Protein AF-A0A2E5KM71-F1 (afdb_monomer)

pLDDT: mean 85.2, std 10.67, range [35.22, 96.81]

Mean predicted aligned error: 6.51 Å

Sequence (146 aa):
MARAKIFVQERFGNVPLINVETIQRNIEHTTFPVPNDDDHAGTDDYPGFLRAADLIGQLGDVDYLRKVSGLFHEFQETGAAEALGYTSASDLRQAYPKFFWNGVRPYIKDALGFLRVTQDGKAWIANLYGNVFAAEHGAPGLGRPG

Structure (mmCIF, N/CA/C/O backbone):
data_AF-A0A2E5KM71-F1
#
_entry.id   AF-A0A2E5KM71-F1
#
loop_
_atom_site.group_PDB
_atom_site.id
_atom_site.type_symbol
_atom_site.label_atom_id
_atom_site.label_alt_id
_atom_site.label_comp_id
_atom_site.label_asym_id
_atom_site.label_entity_id
_atom_site.label_seq_id
_atom_site.pdbx_PDB_ins_code
_atom_site.Cartn_x
_atom_site.Cartn_y
_atom_site.Cartn_z
_atom_site.occupancy
_atom_site.B_iso_or_equiv
_atom_site.auth_seq_id
_atom_site.auth_comp_id
_atom_site.auth_asym_id
_atom_site.auth_atom_id
_atom_site.pdbx_PDB_model_num
ATOM 1 N N . MET A 1 1 ? 3.237 9.526 7.355 1.00 72.81 1 MET A N 1
ATOM 2 C CA . MET A 1 1 ? 2.705 8.845 8.563 1.00 72.81 1 MET A CA 1
ATOM 3 C C . MET A 1 1 ? 2.585 9.759 9.783 1.00 72.81 1 MET A C 1
ATOM 5 O O . MET A 1 1 ? 1.500 9.834 10.347 1.00 72.81 1 MET A O 1
ATOM 9 N N . ALA A 1 2 ? 3.613 10.543 10.144 1.00 77.44 2 ALA A N 1
ATOM 10 C CA . ALA A 1 2 ? 3.569 11.443 11.313 1.00 77.44 2 ALA A CA 1
ATOM 11 C C . ALA A 1 2 ? 2.343 12.387 11.367 1.00 77.44 2 ALA A C 1
ATOM 13 O O . ALA A 1 2 ? 1.699 12.506 12.406 1.00 77.44 2 ALA A O 1
ATOM 14 N N . ARG A 1 3 ? 1.957 12.999 10.237 1.00 82.12 3 ARG A N 1
ATOM 15 C CA . ARG A 1 3 ? 0.781 13.890 10.166 1.00 82.12 3 ARG A CA 1
ATOM 16 C C . ARG A 1 3 ? -0.552 13.169 10.399 1.00 82.12 3 ARG A C 1
ATOM 18 O O . ARG A 1 3 ? -1.423 13.714 11.064 1.00 82.12 3 ARG A O 1
ATOM 25 N N . ALA A 1 4 ? -0.700 11.943 9.895 1.00 84.50 4 ALA A N 1
ATOM 26 C CA . ALA A 1 4 ? -1.915 11.152 10.088 1.00 84.50 4 ALA A CA 1
ATOM 27 C C . ALA A 1 4 ? -2.102 10.773 11.566 1.00 84.50 4 ALA A C 1
ATOM 29 O O . ALA A 1 4 ? -3.204 10.884 12.094 1.00 84.50 4 ALA A O 1
ATOM 30 N N . LYS A 1 5 ? -1.015 10.419 12.265 1.00 89.94 5 LYS A N 1
ATOM 31 C CA . LYS A 1 5 ? -1.055 10.137 13.708 1.00 89.94 5 LYS A CA 1
ATOM 32 C C . LYS A 1 5 ? -1.481 11.360 14.526 1.00 89.94 5 LYS A C 1
ATOM 34 O O . LYS A 1 5 ? -2.329 11.222 15.407 1.00 89.94 5 LYS A O 1
ATOM 39 N N . ILE A 1 6 ? -0.933 12.539 14.209 1.00 90.12 6 ILE A N 1
ATOM 40 C CA . ILE A 1 6 ? -1.318 13.813 14.844 1.00 90.12 6 ILE A CA 1
ATOM 41 C C . ILE A 1 6 ? -2.807 14.081 14.625 1.00 90.12 6 ILE A C 1
ATOM 43 O O . ILE A 1 6 ? -3.530 14.307 15.588 1.00 90.12 6 ILE A O 1
ATOM 47 N N . PHE A 1 7 ? -3.288 13.951 13.388 1.00 92.12 7 PHE A N 1
ATOM 48 C CA . PHE A 1 7 ? -4.702 14.145 13.076 1.00 92.12 7 PHE A CA 1
ATOM 49 C C . PHE A 1 7 ? -5.619 13.215 13.885 1.00 92.12 7 PHE A C 1
ATOM 51 O O . PHE A 1 7 ? -6.620 13.665 14.439 1.00 92.12 7 PHE A O 1
ATOM 58 N N . VAL A 1 8 ? -5.279 11.923 13.996 1.00 92.69 8 VAL A N 1
ATOM 59 C CA . VAL A 1 8 ? -6.069 10.974 14.799 1.00 92.69 8 VAL A CA 1
ATOM 60 C C . VAL A 1 8 ? -6.079 11.384 16.274 1.00 92.69 8 VAL A C 1
ATOM 62 O O . VAL A 1 8 ? -7.139 11.349 16.898 1.00 92.69 8 VAL A O 1
ATOM 65 N N . GLN A 1 9 ? -4.941 11.826 16.817 1.00 94.00 9 GLN A N 1
ATOM 66 C CA . GLN A 1 9 ? -4.857 12.321 18.194 1.00 94.00 9 GLN A CA 1
ATOM 67 C C . GLN A 1 9 ? -5.749 13.542 18.416 1.00 94.00 9 GLN A C 1
ATOM 69 O O . GLN A 1 9 ? -6.534 13.568 19.360 1.00 94.00 9 GLN A O 1
ATOM 74 N N . GLU A 1 10 ? -5.646 14.543 17.546 1.00 94.12 10 GLU A N 1
ATOM 75 C CA . GLU A 1 10 ? -6.413 15.785 17.654 1.00 94.12 10 GLU A CA 1
ATOM 76 C C . GLU A 1 10 ? -7.915 15.535 17.512 1.00 94.12 10 GLU A C 1
ATOM 78 O O . GLU A 1 10 ? -8.726 16.117 18.233 1.00 94.12 10 GLU A O 1
ATOM 83 N N . ARG A 1 11 ? -8.301 14.645 16.591 1.00 95.00 11 ARG A N 1
ATOM 84 C CA . ARG A 1 11 ? -9.706 14.398 16.270 1.00 95.00 11 ARG A CA 1
ATOM 85 C C . ARG A 1 11 ? -10.394 13.464 17.259 1.00 95.00 11 ARG A C 1
ATOM 87 O O . ARG A 1 11 ? -11.576 13.661 17.540 1.00 95.00 11 ARG A O 1
ATOM 94 N N . PHE A 1 12 ? -9.686 12.446 17.745 1.00 95.19 12 PHE A N 1
ATOM 95 C CA . PHE A 1 12 ? -10.285 11.332 18.483 1.00 95.19 12 PHE A CA 1
ATOM 96 C C . PHE A 1 12 ? -9.700 11.114 19.881 1.00 95.19 12 PHE A C 1
ATOM 98 O O . PHE A 1 12 ? -10.234 10.290 20.616 1.00 95.19 12 PHE A O 1
ATOM 105 N N . GLY A 1 13 ? -8.678 11.870 20.298 1.00 91.81 13 GLY A N 1
ATOM 106 C CA . GLY A 1 13 ? -8.006 11.696 21.595 1.00 91.81 13 GLY A CA 1
ATOM 107 C C . GLY A 1 13 ? -8.916 11.810 22.821 1.00 91.81 13 GLY A C 1
ATOM 108 O O . GLY A 1 13 ? -8.604 11.248 23.864 1.00 91.81 13 GLY A O 1
ATOM 109 N N . ASN A 1 14 ? -10.062 12.483 22.683 1.00 93.44 14 ASN A N 1
ATOM 110 C CA . ASN A 1 14 ? -11.050 12.651 23.751 1.00 93.44 14 ASN A CA 1
ATOM 111 C C . ASN A 1 14 ? -12.303 11.775 23.571 1.00 93.44 14 ASN A C 1
ATOM 113 O O . ASN A 1 14 ? -13.285 11.979 24.281 1.00 93.44 14 ASN A O 1
ATOM 117 N N . VAL A 1 15 ? -12.320 10.841 22.611 1.00 95.88 15 VAL A N 1
ATOM 118 C CA . VAL A 1 15 ? -13.464 9.949 22.364 1.00 95.88 15 VAL A CA 1
ATOM 119 C C . VAL A 1 15 ? -13.252 8.639 23.132 1.00 95.88 15 VAL A C 1
ATOM 121 O O . VAL A 1 15 ? -12.438 7.825 22.703 1.00 95.88 15 VAL A O 1
ATOM 124 N N . PRO A 1 16 ? -13.998 8.365 24.223 1.00 90.12 16 PRO A N 1
ATOM 125 C CA . PRO A 1 16 ? -13.699 7.239 25.119 1.00 90.12 16 PRO A CA 1
ATOM 126 C C . PRO A 1 16 ? -13.806 5.851 24.473 1.00 90.12 16 PRO A C 1
ATOM 128 O O . PRO A 1 16 ? -13.227 4.891 24.968 1.00 90.12 16 PRO A O 1
ATOM 131 N N . LEU A 1 17 ? -14.567 5.734 23.382 1.00 95.00 17 LEU A N 1
ATOM 132 C CA . LEU A 1 17 ? -14.782 4.475 22.663 1.00 95.00 17 LEU A CA 1
ATOM 133 C C . LEU A 1 17 ? -13.679 4.163 21.640 1.00 95.00 17 LEU A C 1
ATOM 135 O O . LEU A 1 17 ? -13.687 3.082 21.058 1.00 95.00 17 LEU A O 1
ATOM 139 N N . ILE A 1 18 ? -12.764 5.101 21.382 1.00 92.81 18 ILE A N 1
ATOM 140 C CA . ILE A 1 18 ? -11.738 4.966 20.349 1.00 92.81 18 ILE A CA 1
ATOM 141 C C . ILE A 1 18 ? -10.372 4.834 21.015 1.00 92.81 18 ILE A C 1
ATOM 143 O O . ILE A 1 18 ? -9.887 5.761 21.658 1.00 92.81 18 ILE A O 1
ATOM 147 N N . ASN A 1 19 ? -9.713 3.694 20.801 1.00 94.31 19 ASN A N 1
ATOM 148 C CA . ASN A 1 19 ? -8.317 3.533 21.186 1.00 94.31 19 ASN A CA 1
ATOM 149 C C . ASN A 1 19 ? -7.408 4.176 20.126 1.00 94.31 19 ASN A C 1
ATOM 151 O O . ASN A 1 19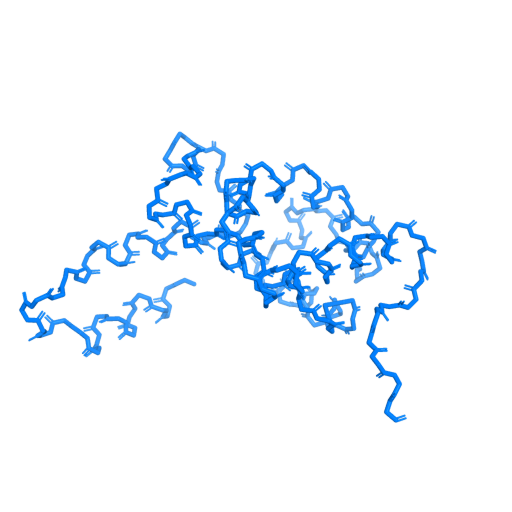 ? -7.081 3.569 19.103 1.00 94.31 19 ASN A O 1
ATOM 155 N N . VAL A 1 20 ? -7.019 5.427 20.373 1.00 93.88 20 VAL A N 1
ATOM 156 C CA . VAL A 1 20 ? -6.152 6.199 19.473 1.00 93.88 20 VAL A CA 1
ATOM 157 C C . VAL A 1 20 ? -4.771 5.570 19.317 1.00 93.88 20 VAL A C 1
ATOM 159 O O . VAL A 1 20 ? -4.250 5.551 18.205 1.00 93.88 20 VAL A O 1
ATOM 162 N N . GLU A 1 21 ? -4.202 5.016 20.386 1.00 92.25 21 GLU A N 1
ATOM 163 C CA . GLU A 1 21 ? -2.875 4.394 20.357 1.00 92.25 21 GLU A CA 1
ATOM 164 C C . GLU A 1 21 ? -2.848 3.197 19.399 1.00 92.25 21 GLU A C 1
ATOM 166 O O . GLU A 1 21 ? -1.955 3.090 18.560 1.00 92.25 21 GLU A O 1
ATOM 171 N N . THR A 1 22 ? -3.877 2.342 19.440 1.00 92.12 22 THR A N 1
ATOM 172 C CA . THR A 1 22 ? -4.008 1.218 18.500 1.00 92.12 22 THR A CA 1
ATOM 173 C C . THR A 1 22 ? -4.101 1.696 17.051 1.00 92.12 22 THR A C 1
ATOM 175 O O . THR A 1 22 ? -3.424 1.153 16.180 1.00 92.12 22 THR A O 1
ATOM 178 N N . ILE A 1 23 ? -4.897 2.732 16.770 1.00 91.62 23 ILE A N 1
ATOM 179 C CA . ILE A 1 23 ? -5.024 3.279 15.409 1.00 91.62 23 ILE A CA 1
ATOM 180 C C . ILE A 1 23 ? -3.689 3.858 14.936 1.00 91.62 23 ILE A C 1
ATOM 182 O O . ILE A 1 23 ? -3.264 3.611 13.810 1.00 91.62 23 ILE A O 1
ATOM 186 N N . GLN A 1 24 ? -3.021 4.622 15.795 1.00 92.12 24 GLN A N 1
ATOM 187 C CA . GLN A 1 24 ? -1.729 5.222 15.496 1.00 92.12 24 GLN A CA 1
ATOM 188 C C . GLN A 1 24 ? -0.654 4.175 15.221 1.00 92.12 24 GLN A C 1
ATOM 190 O O . GLN A 1 24 ? 0.121 4.369 14.288 1.00 92.12 24 GLN A O 1
ATOM 195 N N . ARG A 1 25 ? -0.634 3.080 15.989 1.00 89.69 25 ARG A N 1
ATOM 196 C CA . ARG A 1 25 ? 0.258 1.944 15.748 1.00 89.69 25 ARG A CA 1
ATOM 197 C C . ARG A 1 25 ? -0.040 1.297 14.399 1.00 89.69 25 ARG A C 1
ATOM 199 O O . ARG A 1 25 ? 0.867 1.131 13.599 1.00 89.69 25 ARG A O 1
ATOM 206 N N . ASN A 1 2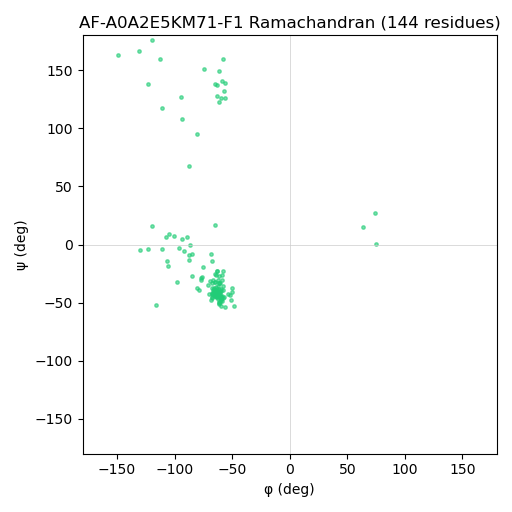6 ? -1.310 1.042 14.077 1.00 90.62 26 ASN A N 1
ATOM 207 C CA . ASN A 1 26 ? -1.682 0.490 12.769 1.00 90.62 26 ASN A CA 1
ATOM 208 C C . ASN A 1 26 ? -1.249 1.406 11.607 1.00 90.62 26 ASN A C 1
ATOM 210 O O . ASN A 1 26 ? -0.788 0.910 10.585 1.00 90.62 26 ASN A O 1
ATOM 214 N N . ILE A 1 27 ? -1.354 2.733 11.760 1.00 88.94 27 ILE A N 1
ATOM 215 C CA . ILE A 1 27 ? -0.888 3.711 10.757 1.00 88.94 27 ILE A CA 1
ATOM 216 C C . ILE A 1 27 ? 0.630 3.629 10.537 1.00 88.94 27 ILE A C 1
ATOM 218 O O . ILE A 1 27 ? 1.102 3.898 9.438 1.00 88.94 27 ILE A O 1
ATOM 222 N N . GLU A 1 28 ? 1.427 3.265 11.542 1.00 86.69 28 GLU A N 1
ATOM 223 C CA . GLU A 1 28 ? 2.876 3.098 11.349 1.00 86.69 28 GLU A CA 1
ATOM 224 C C . GLU A 1 28 ? 3.202 1.950 10.394 1.00 86.69 28 GLU A C 1
ATOM 226 O O . GLU A 1 28 ? 4.139 2.078 9.605 1.00 86.69 28 GLU A O 1
ATOM 231 N N . HIS A 1 29 ? 2.377 0.898 10.372 1.00 85.69 29 HIS A N 1
ATOM 232 C CA . H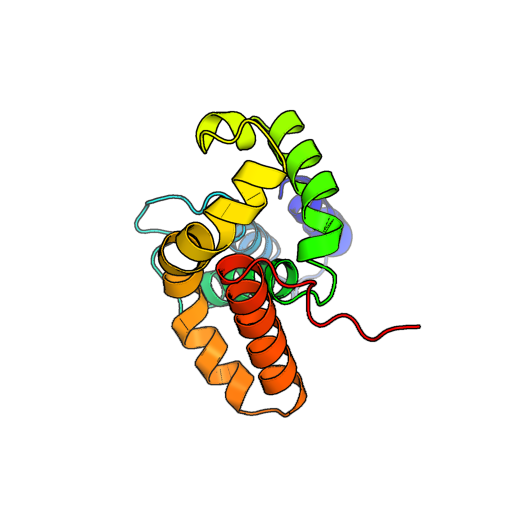IS A 1 29 ? 2.548 -0.238 9.462 1.00 85.69 29 HIS A CA 1
ATOM 233 C C . HIS A 1 29 ? 2.293 0.105 7.988 1.00 85.69 29 HIS A C 1
ATOM 235 O O . HIS A 1 29 ? 2.590 -0.710 7.116 1.00 85.69 29 HIS A O 1
ATOM 241 N N . THR A 1 30 ? 1.789 1.304 7.677 1.00 86.56 30 THR A N 1
ATOM 242 C CA . THR A 1 30 ? 1.688 1.798 6.294 1.00 86.56 30 THR A CA 1
ATOM 243 C C . THR A 1 30 ? 2.948 2.547 5.846 1.00 86.56 30 THR A C 1
ATOM 245 O O . THR A 1 30 ? 2.959 3.152 4.778 1.00 86.56 30 THR A O 1
ATOM 248 N N . THR A 1 31 ? 4.018 2.560 6.650 1.00 81.06 31 THR A N 1
ATOM 249 C CA . THR A 1 31 ? 5.298 3.168 6.260 1.00 81.06 31 THR A CA 1
ATOM 250 C C . THR A 1 31 ? 5.894 2.443 5.054 1.00 81.06 31 THR A C 1
ATOM 252 O O . THR A 1 31 ? 5.894 1.214 4.984 1.00 81.06 31 THR A O 1
ATOM 255 N N . PHE A 1 32 ? 6.415 3.227 4.109 1.00 72.81 32 PHE A N 1
ATOM 256 C CA . PHE A 1 32 ? 7.038 2.729 2.892 1.00 72.81 32 PHE A CA 1
ATOM 257 C C . PHE A 1 32 ? 8.484 3.251 2.761 1.00 72.81 32 PHE A C 1
ATOM 259 O O . PHE A 1 32 ? 8.697 4.443 3.007 1.00 72.81 32 PHE A O 1
ATOM 266 N N . PRO A 1 33 ? 9.464 2.418 2.349 1.00 73.56 33 PRO A N 1
ATOM 267 C CA . PRO A 1 33 ? 9.361 0.980 2.066 1.00 73.56 33 PRO A CA 1
ATOM 268 C C . PRO A 1 33 ? 8.953 0.169 3.300 1.00 73.56 33 PRO A C 1
ATOM 270 O O . PRO A 1 33 ? 9.257 0.564 4.423 1.00 73.56 33 PRO A O 1
ATOM 273 N N . VAL A 1 34 ? 8.234 -0.939 3.085 1.00 77.12 34 VAL A N 1
ATOM 274 C CA . VAL A 1 34 ? 7.796 -1.807 4.188 1.00 77.12 34 VAL A CA 1
ATOM 275 C C . VAL A 1 34 ? 9.043 -2.347 4.898 1.00 77.12 34 VAL A C 1
ATOM 277 O O . VAL A 1 34 ? 9.874 -2.970 4.229 1.00 77.12 34 VAL A O 1
ATOM 280 N N . PRO A 1 35 ? 9.203 -2.113 6.212 1.00 79.56 35 PRO A N 1
ATOM 281 C CA . PRO A 1 35 ? 10.334 -2.640 6.962 1.00 79.56 35 PRO A CA 1
ATOM 282 C C . PRO A 1 35 ? 10.425 -4.164 6.851 1.00 79.56 35 PRO A C 1
ATOM 284 O O . PRO A 1 35 ? 9.416 -4.869 6.893 1.00 79.56 35 PRO A O 1
ATOM 287 N N . ASN A 1 36 ? 11.647 -4.673 6.698 1.00 77.12 36 ASN A N 1
ATOM 288 C CA . ASN A 1 36 ? 11.909 -6.110 6.682 1.00 77.12 36 ASN A CA 1
ATOM 289 C C . ASN A 1 36 ? 12.128 -6.614 8.116 1.00 77.12 36 ASN A C 1
ATOM 291 O O . ASN A 1 36 ? 13.249 -6.961 8.491 1.00 77.12 36 ASN A O 1
ATOM 295 N N . ASP A 1 37 ? 11.067 -6.578 8.916 1.00 79.50 37 ASP A N 1
ATOM 296 C CA . ASP A 1 37 ? 11.029 -7.072 10.291 1.00 79.50 37 ASP A CA 1
ATOM 297 C C . ASP A 1 37 ? 9.802 -7.974 10.525 1.00 79.50 37 ASP A C 1
ATOM 299 O O . ASP A 1 37 ? 8.881 -8.040 9.702 1.00 79.50 37 ASP A O 1
ATOM 303 N N . ASP A 1 38 ? 9.810 -8.698 11.646 1.00 75.38 38 ASP A N 1
ATOM 304 C CA . ASP A 1 38 ? 8.742 -9.638 12.002 1.00 75.38 38 ASP A CA 1
ATOM 305 C C . ASP A 1 38 ? 7.411 -8.923 12.298 1.00 75.38 38 ASP A C 1
ATOM 307 O O . ASP A 1 38 ? 6.341 -9.458 12.000 1.00 75.38 38 ASP A O 1
ATOM 311 N N . ASP A 1 39 ? 7.466 -7.689 12.813 1.00 75.25 39 ASP A N 1
ATOM 312 C CA . ASP A 1 39 ? 6.288 -6.877 13.146 1.00 75.25 39 ASP A CA 1
ATOM 313 C C . ASP A 1 39 ? 5.470 -6.515 11.894 1.00 75.25 39 ASP A C 1
ATOM 315 O O . ASP A 1 39 ? 4.258 -6.308 11.965 1.00 75.25 39 ASP A O 1
ATOM 319 N N . HIS A 1 40 ? 6.107 -6.474 10.724 1.00 80.19 40 HIS A N 1
ATOM 320 C CA . HIS A 1 40 ? 5.476 -6.184 9.441 1.00 80.19 40 HIS A CA 1
ATOM 321 C C . HIS A 1 40 ? 5.198 -7.450 8.608 1.00 80.19 40 HIS A C 1
ATOM 323 O O . HIS A 1 40 ? 4.753 -7.335 7.464 1.00 80.19 40 HIS A O 1
ATOM 329 N N . ALA A 1 41 ? 5.394 -8.661 9.132 1.00 78.31 41 ALA A N 1
ATOM 330 C CA . ALA A 1 41 ? 5.164 -9.891 8.366 1.00 78.31 41 ALA A CA 1
ATOM 331 C C . ALA A 1 41 ? 3.672 -10.261 8.209 1.00 78.31 41 ALA A C 1
ATOM 333 O O . ALA A 1 41 ? 3.302 -10.888 7.215 1.00 78.31 41 ALA A O 1
ATOM 334 N N . GLY A 1 42 ? 2.816 -9.863 9.160 1.00 86.75 42 GLY A N 1
ATOM 335 C CA . GLY A 1 42 ? 1.383 -10.197 9.185 1.00 86.75 42 GLY A CA 1
ATOM 336 C C . GLY A 1 42 ? 0.576 -9.592 8.028 1.00 86.75 42 GLY A C 1
ATOM 337 O O . GLY A 1 42 ? 0.781 -8.440 7.638 1.00 86.75 42 GLY A O 1
ATOM 338 N N . THR A 1 43 ? -0.340 -10.368 7.442 1.00 89.81 43 THR A N 1
ATOM 339 C CA . THR A 1 43 ? -1.149 -9.945 6.276 1.00 89.81 43 THR A CA 1
ATOM 340 C C . THR A 1 43 ? -2.649 -10.179 6.433 1.00 89.81 43 THR A C 1
ATOM 342 O O . THR A 1 43 ? -3.423 -9.749 5.578 1.00 89.81 43 THR A O 1
ATOM 345 N N . ASP A 1 44 ? -3.063 -10.815 7.524 1.00 91.38 44 ASP A N 1
ATOM 346 C CA . ASP A 1 44 ? -4.434 -11.223 7.831 1.00 91.38 44 ASP A CA 1
ATOM 347 C C . ASP A 1 44 ? -4.985 -10.582 9.120 1.00 91.38 44 ASP A C 1
ATOM 349 O O . ASP A 1 44 ? -6.016 -11.003 9.646 1.00 91.38 44 ASP A O 1
ATOM 353 N N . ASP A 1 45 ? -4.329 -9.527 9.604 1.00 91.25 45 ASP A N 1
ATOM 354 C CA . ASP A 1 45 ? -4.700 -8.753 10.784 1.00 91.25 45 ASP A CA 1
ATOM 355 C C . ASP A 1 45 ? -4.971 -7.272 10.450 1.00 91.25 45 ASP A C 1
ATOM 357 O O . ASP A 1 45 ? -4.843 -6.823 9.310 1.00 91.25 45 ASP A O 1
ATOM 361 N N . TYR A 1 46 ? -5.395 -6.477 11.441 1.00 91.31 46 TYR A N 1
ATOM 362 C CA . TYR A 1 46 ? -5.740 -5.067 11.210 1.00 91.31 46 TYR A CA 1
ATOM 363 C C . TYR A 1 46 ? -4.580 -4.213 10.658 1.00 91.31 46 TYR A C 1
ATOM 365 O O . TYR A 1 46 ? -4.828 -3.476 9.698 1.00 91.31 46 TYR A O 1
ATOM 373 N N . PRO A 1 47 ? -3.345 -4.274 11.201 1.00 91.44 47 PRO A N 1
ATOM 374 C CA . PRO A 1 47 ? -2.196 -3.603 10.595 1.00 91.44 47 PRO A CA 1
ATOM 375 C C . PRO A 1 47 ? -1.938 -4.054 9.153 1.00 91.44 47 PRO A C 1
ATOM 377 O O . PRO A 1 47 ? -1.772 -3.211 8.266 1.00 91.44 47 PRO A O 1
ATOM 380 N N . GLY A 1 48 ? -1.967 -5.367 8.898 1.00 91.50 48 GLY A N 1
ATOM 381 C CA . GLY A 1 48 ? -1.775 -5.951 7.575 1.00 91.50 48 GLY A CA 1
ATOM 382 C C . GLY A 1 48 ? -2.816 -5.469 6.567 1.00 91.50 48 GLY A C 1
ATOM 383 O O . GLY A 1 48 ? -2.454 -5.038 5.471 1.00 91.50 48 GLY A O 1
ATOM 384 N N . PHE A 1 49 ? -4.097 -5.446 6.946 1.00 93.06 49 PHE A N 1
ATOM 385 C CA . PHE A 1 49 ? -5.168 -4.931 6.092 1.00 93.06 49 PHE A CA 1
ATOM 386 C C . PHE A 1 49 ? -5.069 -3.434 5.845 1.00 93.06 49 PHE A C 1
ATOM 388 O O . PHE A 1 49 ? -5.323 -2.998 4.722 1.00 93.06 49 PHE A O 1
ATOM 395 N N . LEU A 1 50 ? -4.691 -2.641 6.850 1.00 92.12 50 LEU A N 1
ATOM 396 C CA . LEU A 1 50 ? -4.533 -1.201 6.669 1.00 92.12 50 LEU A CA 1
ATOM 397 C C . LEU A 1 50 ? -3.395 -0.894 5.689 1.00 92.12 50 LEU A C 1
ATOM 399 O O . LEU A 1 50 ? -3.580 -0.107 4.762 1.00 92.12 50 LEU A O 1
ATOM 403 N N . ARG A 1 51 ? -2.256 -1.579 5.830 1.00 92.25 51 ARG A N 1
ATOM 404 C CA . ARG A 1 51 ? -1.156 -1.511 4.862 1.00 92.25 51 ARG A CA 1
ATOM 405 C C . ARG A 1 51 ? -1.588 -1.970 3.476 1.00 92.25 51 ARG A C 1
ATOM 407 O O . ARG A 1 51 ? -1.262 -1.321 2.487 1.00 92.25 51 ARG A O 1
ATOM 414 N N . ALA A 1 52 ? -2.318 -3.079 3.383 1.00 93.44 52 ALA A N 1
ATOM 415 C CA . ALA A 1 52 ? -2.789 -3.573 2.099 1.00 93.44 52 ALA A 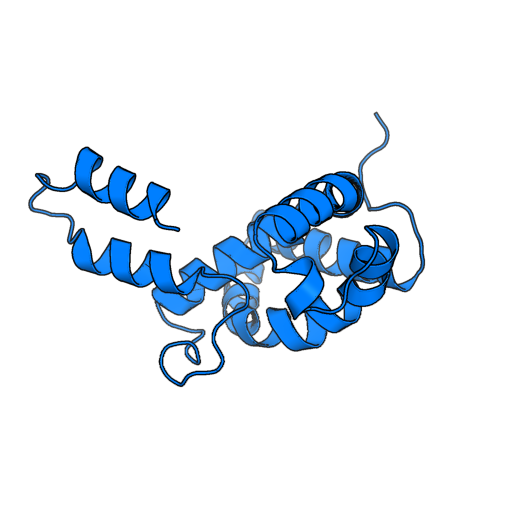CA 1
ATOM 416 C C . ALA A 1 52 ? -3.729 -2.570 1.420 1.00 93.44 52 ALA A C 1
ATOM 418 O O . ALA A 1 52 ? -3.616 -2.360 0.215 1.00 93.44 52 ALA A O 1
ATOM 419 N N . ALA A 1 53 ? -4.615 -1.922 2.180 1.00 92.50 53 ALA A N 1
ATOM 420 C CA . ALA A 1 53 ? -5.500 -0.881 1.676 1.00 92.50 53 ALA A CA 1
ATOM 421 C C . ALA A 1 53 ? -4.724 0.345 1.168 1.00 92.50 53 ALA A C 1
ATOM 423 O O . ALA A 1 53 ? -5.040 0.841 0.089 1.00 92.50 53 ALA A O 1
ATOM 424 N N . ASP A 1 54 ? -3.693 0.791 1.894 1.00 89.31 54 ASP A N 1
ATOM 425 C CA . ASP A 1 54 ? -2.815 1.884 1.458 1.00 89.31 54 ASP A CA 1
ATOM 426 C C . ASP A 1 54 ? -2.089 1.539 0.144 1.00 89.31 54 ASP A C 1
ATOM 428 O O . ASP A 1 54 ? -2.203 2.263 -0.847 1.00 89.31 54 ASP A O 1
ATOM 432 N N . LEU A 1 55 ? -1.447 0.367 0.084 1.00 90.38 55 LEU A N 1
ATOM 433 C CA . LEU A 1 55 ? -0.752 -0.114 -1.113 1.00 90.38 55 LEU A CA 1
ATOM 434 C C . LEU A 1 55 ? -1.703 -0.265 -2.310 1.00 90.38 55 LEU A C 1
ATOM 436 O O . LEU A 1 55 ? -1.414 0.226 -3.400 1.00 90.38 55 LEU A O 1
ATOM 440 N N . ILE A 1 56 ? -2.849 -0.929 -2.129 1.00 92.75 56 ILE A N 1
ATOM 441 C CA . ILE A 1 56 ? -3.838 -1.128 -3.199 1.00 92.75 56 ILE A CA 1
ATOM 442 C C . ILE A 1 56 ? -4.406 0.214 -3.664 1.00 92.75 56 ILE A C 1
ATOM 444 O O . ILE A 1 56 ? -4.573 0.402 -4.866 1.00 92.75 56 ILE A O 1
ATOM 448 N N . GLY A 1 57 ? -4.678 1.145 -2.748 1.00 89.50 57 GLY A N 1
ATOM 449 C CA . GLY A 1 57 ? -5.194 2.470 -3.083 1.00 89.50 57 GLY A CA 1
ATOM 450 C C . GLY A 1 57 ? -4.224 3.270 -3.949 1.00 89.50 57 GLY A C 1
ATOM 451 O O . GLY A 1 57 ? -4.639 3.860 -4.943 1.00 89.50 57 GLY A O 1
ATOM 452 N N . GLN A 1 58 ? -2.929 3.235 -3.622 1.00 84.38 58 GLN A N 1
ATOM 453 C CA . GLN A 1 58 ? -1.898 3.903 -4.416 1.00 84.38 58 GLN A CA 1
ATOM 454 C C . GLN A 1 58 ? -1.713 3.230 -5.783 1.00 84.38 58 GLN A C 1
ATOM 456 O O . GLN A 1 58 ? -1.704 3.894 -6.814 1.00 84.38 58 GLN A O 1
ATOM 461 N N . LEU A 1 59 ? -1.589 1.902 -5.809 1.00 87.56 59 LEU A N 1
ATOM 462 C CA . LEU A 1 59 ? -1.172 1.145 -6.995 1.00 87.56 59 LEU A CA 1
ATOM 463 C C . LEU A 1 59 ? -2.324 0.812 -7.948 1.00 87.56 59 LEU A C 1
ATOM 465 O O . LEU A 1 59 ? -2.103 0.616 -9.141 1.00 87.56 59 LEU A O 1
ATOM 469 N N . GLY A 1 60 ? -3.541 0.709 -7.422 1.00 86.69 60 GLY A N 1
ATOM 470 C CA . GLY A 1 60 ? -4.767 0.448 -8.171 1.00 86.69 60 GLY A CA 1
ATOM 471 C C . GLY A 1 60 ? -5.430 1.711 -8.720 1.00 86.69 60 GLY A C 1
ATOM 472 O O . GLY A 1 60 ? -6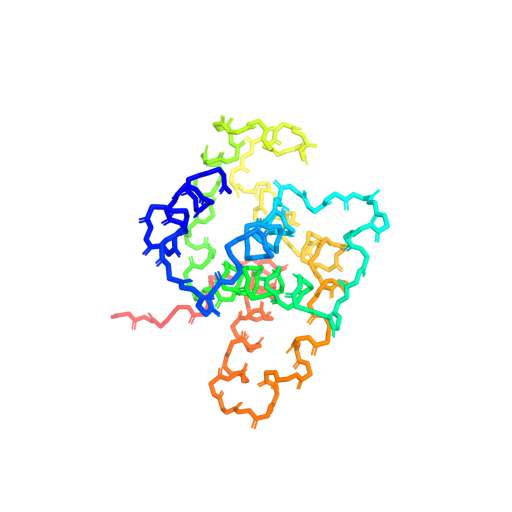.465 1.609 -9.379 1.00 86.69 60 GLY A O 1
ATOM 473 N N . ASP A 1 61 ? -4.861 2.892 -8.467 1.00 85.12 61 ASP A N 1
ATOM 474 C CA . ASP A 1 61 ? -5.314 4.141 -9.071 1.00 85.12 61 ASP A CA 1
ATOM 475 C C . ASP A 1 61 ? -5.201 4.051 -10.603 1.00 85.12 61 ASP A C 1
ATOM 477 O O . ASP A 1 61 ? -4.138 3.760 -11.152 1.00 85.12 61 ASP A O 1
ATOM 481 N N . VAL A 1 62 ? -6.297 4.314 -11.316 1.00 78.31 62 VAL A N 1
ATOM 482 C CA . VAL A 1 62 ? -6.335 4.297 -12.791 1.00 78.31 62 VAL A CA 1
ATOM 483 C C . VAL A 1 62 ? -5.354 5.288 -13.420 1.00 78.31 62 VAL A C 1
ATOM 485 O O . VAL A 1 62 ? -4.889 5.082 -14.539 1.00 78.31 62 VAL A O 1
ATOM 488 N N . ASP A 1 63 ? -5.013 6.349 -12.691 1.00 80.19 63 ASP A N 1
ATOM 489 C CA . ASP A 1 63 ? -4.052 7.362 -13.100 1.00 80.19 63 ASP A CA 1
ATOM 490 C C . ASP A 1 63 ? -2.632 7.087 -12.599 1.00 80.19 63 ASP A C 1
ATOM 492 O O . ASP A 1 63 ? -1.750 7.922 -12.814 1.00 80.19 63 ASP A O 1
ATOM 496 N N . TYR A 1 64 ? -2.374 5.947 -11.950 1.00 78.88 64 TYR A N 1
ATOM 497 C CA . TYR A 1 64 ? -1.083 5.651 -11.328 1.00 78.88 64 TYR A CA 1
ATOM 498 C C . TYR A 1 64 ? 0.090 5.926 -12.280 1.00 78.88 64 TYR A C 1
ATOM 500 O O . TYR A 1 64 ? 0.964 6.736 -11.977 1.00 78.88 64 TYR A O 1
ATOM 508 N N . LEU A 1 65 ? 0.058 5.356 -13.492 1.00 75.88 65 LEU A N 1
ATOM 509 C CA . LEU A 1 65 ? 1.129 5.527 -14.484 1.00 75.88 65 LEU A CA 1
ATOM 510 C C . LEU A 1 65 ? 1.295 6.972 -14.975 1.00 75.88 65 LEU A C 1
ATOM 512 O O . LEU A 1 65 ? 2.393 7.355 -15.376 1.00 75.88 65 LEU A O 1
ATOM 516 N N . ARG A 1 66 ? 0.233 7.782 -14.931 1.00 78.00 66 ARG A N 1
ATOM 517 C CA . ARG A 1 66 ? 0.274 9.215 -15.257 1.00 78.00 66 ARG A CA 1
ATOM 518 C C . ARG A 1 66 ? 0.886 10.033 -14.117 1.00 78.00 66 ARG A C 1
ATOM 520 O O . ARG A 1 66 ? 1.520 11.053 -14.369 1.00 78.00 66 ARG A O 1
ATOM 527 N N . LYS A 1 67 ? 0.717 9.572 -12.877 1.00 82.50 67 LYS A N 1
ATOM 528 C CA . LYS A 1 67 ? 1.208 10.214 -11.650 1.00 82.50 67 LYS A CA 1
ATOM 529 C C . LYS A 1 67 ? 2.637 9.811 -11.271 1.00 82.50 67 LYS A C 1
ATOM 531 O O . LYS A 1 67 ? 3.223 10.466 -10.415 1.00 82.50 67 LYS A O 1
ATOM 536 N N . VAL A 1 68 ? 3.228 8.810 -11.936 1.00 81.75 68 VAL A N 1
ATOM 537 C CA . VAL A 1 68 ? 4.599 8.316 -11.672 1.00 81.75 68 VAL A CA 1
ATOM 538 C C . VAL A 1 68 ? 5.644 9.438 -11.620 1.00 81.75 68 VAL A C 1
ATOM 540 O O . VAL A 1 68 ? 6.532 9.392 -10.776 1.00 81.75 68 VAL A O 1
ATOM 543 N N . SER A 1 69 ? 5.537 10.473 -12.458 1.00 80.62 69 SER A N 1
ATOM 544 C CA . SER A 1 69 ? 6.472 11.609 -12.418 1.00 80.62 69 SER A CA 1
ATOM 545 C C . SER A 1 69 ? 6.373 12.427 -11.126 1.00 80.62 69 SER A C 1
ATOM 547 O O . SER A 1 69 ? 7.395 12.873 -10.613 1.00 80.62 69 SER A O 1
ATOM 549 N N . GLY A 1 70 ? 5.162 12.609 -10.588 1.00 82.81 70 GLY A N 1
ATOM 550 C CA . GLY A 1 70 ? 4.952 13.266 -9.295 1.00 82.81 70 GLY A CA 1
ATOM 551 C C . GLY A 1 70 ? 5.441 12.399 -8.136 1.00 82.81 70 GLY A C 1
ATOM 552 O O . GLY A 1 70 ? 6.159 12.886 -7.271 1.00 82.81 70 GLY A O 1
ATOM 553 N N . LEU A 1 71 ? 5.155 11.094 -8.185 1.00 80.19 71 LEU A N 1
ATOM 554 C CA . LEU A 1 71 ? 5.640 10.127 -7.195 1.00 80.19 71 LEU A CA 1
ATOM 555 C C . LEU A 1 71 ? 7.174 10.072 -7.145 1.00 80.19 71 LEU A C 1
ATOM 557 O O . LEU A 1 71 ? 7.762 10.010 -6.070 1.00 80.19 71 LEU A O 1
ATOM 561 N N . PHE A 1 72 ? 7.837 10.140 -8.303 1.00 82.88 72 PHE A N 1
ATOM 562 C CA . PHE A 1 72 ? 9.295 10.213 -8.356 1.00 82.88 72 PHE A CA 1
ATOM 563 C C . PHE A 1 72 ? 9.828 11.465 -7.646 1.00 82.88 72 PHE A C 1
ATOM 565 O O . PHE A 1 72 ? 10.793 11.361 -6.897 1.00 82.88 72 PHE A O 1
ATOM 572 N N . HIS A 1 73 ? 9.178 12.622 -7.811 1.00 82.69 73 HIS A N 1
ATOM 573 C CA . HIS A 1 73 ? 9.565 13.848 -7.107 1.00 82.69 73 HIS A CA 1
ATOM 574 C C . HIS A 1 73 ? 9.440 13.698 -5.582 1.00 82.69 73 HIS A C 1
ATOM 576 O O . HIS A 1 73 ? 10.362 14.043 -4.848 1.00 82.69 73 HIS A O 1
ATOM 582 N N . GLU A 1 74 ? 8.350 13.100 -5.095 1.00 81.50 74 GLU A N 1
ATOM 583 C CA . GLU A 1 74 ? 8.175 12.796 -3.665 1.00 81.50 74 GLU A CA 1
ATOM 584 C C . GLU A 1 74 ? 9.251 11.824 -3.147 1.00 81.50 74 GLU A C 1
ATOM 586 O O . GLU A 1 74 ? 9.778 11.972 -2.040 1.00 81.50 74 GLU A O 1
ATOM 591 N N . PHE A 1 75 ? 9.632 10.836 -3.960 1.00 80.75 75 PHE A N 1
ATOM 592 C CA . PHE A 1 75 ? 10.702 9.899 -3.620 1.00 80.75 75 PHE A CA 1
ATOM 593 C C . PHE A 1 75 ? 12.069 10.585 -3.565 1.00 80.75 75 PHE A C 1
ATOM 595 O O . PHE A 1 75 ? 12.905 10.205 -2.747 1.00 80.75 75 PHE A O 1
ATOM 602 N N . GLN A 1 76 ? 12.309 11.598 -4.397 1.00 82.19 76 GLN A N 1
ATOM 603 C CA . GLN A 1 76 ? 13.523 12.408 -4.312 1.00 82.19 76 GLN A CA 1
ATOM 604 C C . GLN A 1 76 ? 13.545 13.245 -3.029 1.00 82.19 76 GLN A C 1
ATOM 606 O O . GLN A 1 76 ? 14.552 13.244 -2.328 1.00 82.19 76 GLN A O 1
ATOM 611 N N . GLU A 1 77 ? 12.435 13.898 -2.677 1.00 82.06 77 GLU A N 1
ATOM 612 C CA . GLU A 1 77 ? 12.332 14.717 -1.459 1.00 82.06 77 GLU A CA 1
ATOM 613 C C . GLU A 1 77 ? 12.538 13.909 -0.171 1.00 82.06 77 GLU A C 1
ATOM 615 O O . GLU A 1 77 ? 13.077 14.415 0.813 1.00 82.06 77 GLU A O 1
ATOM 620 N N . THR A 1 78 ? 12.116 12.645 -0.173 1.00 75.06 78 THR A N 1
ATOM 621 C CA . THR A 1 78 ? 12.213 11.743 0.984 1.00 75.06 78 THR A CA 1
ATOM 622 C C . THR A 1 78 ? 13.500 10.915 1.017 1.00 75.06 78 THR A C 1
ATOM 624 O O . THR A 1 78 ? 13.729 10.197 1.988 1.00 75.06 78 THR A O 1
ATOM 627 N N . GLY A 1 79 ? 14.336 10.983 -0.026 1.00 78.44 79 GLY A N 1
ATOM 628 C CA . GLY A 1 79 ? 15.519 10.126 -0.192 1.00 78.44 79 GLY A CA 1
ATOM 629 C C . GLY A 1 79 ? 15.205 8.678 -0.604 1.00 78.44 79 GLY A C 1
ATOM 630 O O . GLY A 1 79 ? 16.118 7.876 -0.802 1.00 78.44 79 GLY A O 1
ATOM 631 N N . ALA A 1 80 ? 13.928 8.328 -0.786 1.00 76.31 80 ALA A N 1
ATOM 632 C CA . ALA A 1 80 ? 13.504 6.996 -1.212 1.00 76.31 80 ALA A CA 1
ATOM 633 C C . ALA A 1 80 ? 13.989 6.644 -2.629 1.00 76.31 80 ALA A C 1
ATOM 635 O O . ALA A 1 80 ? 14.295 5.485 -2.897 1.00 76.31 80 ALA A O 1
ATOM 636 N N . ALA A 1 81 ? 14.101 7.630 -3.529 1.00 79.56 81 ALA A N 1
ATOM 637 C CA . ALA A 1 81 ? 14.610 7.414 -4.885 1.00 79.56 81 ALA A CA 1
ATOM 638 C C . ALA A 1 81 ? 16.050 6.876 -4.861 1.00 79.56 81 ALA A C 1
ATOM 640 O O . ALA A 1 81 ? 16.345 5.889 -5.528 1.00 79.56 81 ALA A O 1
ATOM 641 N N . GLU A 1 82 ? 16.919 7.470 -4.039 1.00 81.06 82 GLU A N 1
ATOM 642 C CA . GLU A 1 82 ? 18.308 7.032 -3.872 1.00 81.06 82 GLU A CA 1
ATOM 643 C C . GLU A 1 82 ? 18.385 5.658 -3.198 1.00 81.06 82 GLU A C 1
ATOM 645 O O . GLU A 1 82 ? 19.058 4.763 -3.707 1.00 81.06 82 GLU A O 1
ATOM 650 N N . ALA A 1 83 ? 17.628 5.453 -2.114 1.00 76.81 83 ALA A N 1
ATOM 651 C CA . ALA A 1 83 ? 17.586 4.178 -1.395 1.00 76.81 83 ALA A CA 1
ATOM 652 C C . ALA A 1 83 ? 17.138 2.998 -2.281 1.00 76.81 83 ALA A C 1
ATOM 654 O O . ALA A 1 83 ? 17.559 1.861 -2.066 1.00 76.81 83 ALA A O 1
ATOM 655 N N . LEU A 1 84 ? 16.294 3.266 -3.282 1.00 73.88 84 LEU A N 1
ATOM 656 C CA . LEU A 1 84 ? 15.784 2.277 -4.235 1.00 73.88 84 LEU A CA 1
ATOM 657 C C . LEU A 1 84 ? 16.574 2.234 -5.557 1.00 73.88 84 LEU A C 1
ATOM 659 O O . LEU A 1 84 ? 16.296 1.380 -6.402 1.00 73.88 84 LEU A O 1
ATOM 663 N N . GLY A 1 85 ? 17.567 3.112 -5.736 1.00 80.81 85 GLY A N 1
ATOM 664 C CA . GLY A 1 85 ? 18.421 3.168 -6.925 1.00 80.81 85 GLY A CA 1
ATOM 665 C C . GLY A 1 85 ? 17.741 3.742 -8.174 1.00 80.81 85 GLY A C 1
ATOM 666 O O . GLY A 1 85 ? 18.108 3.378 -9.290 1.00 80.81 85 GLY A O 1
ATOM 667 N N . TYR A 1 86 ? 16.743 4.612 -8.010 1.00 84.69 86 TYR A N 1
ATOM 668 C CA . TYR A 1 86 ? 16.027 5.264 -9.109 1.00 84.69 86 TYR A CA 1
ATOM 669 C C . TYR A 1 86 ? 16.621 6.634 -9.434 1.00 84.69 86 TYR A C 1
ATOM 671 O O . TYR A 1 86 ? 16.711 7.503 -8.569 1.00 84.69 86 TYR A O 1
ATOM 679 N N . THR A 1 87 ? 16.960 6.858 -10.705 1.00 86.12 87 THR A N 1
ATOM 680 C CA . THR A 1 87 ? 17.522 8.133 -11.186 1.00 86.12 87 THR A CA 1
ATOM 681 C C . THR A 1 87 ? 16.533 8.952 -12.014 1.00 86.12 87 THR A C 1
ATOM 683 O O . THR A 1 87 ? 16.739 10.148 -12.219 1.00 86.12 87 THR A O 1
ATOM 686 N N . SER A 1 88 ? 15.430 8.342 -12.458 1.00 86.25 88 SER A N 1
ATOM 687 C CA . SER A 1 88 ? 14.377 9.009 -13.223 1.00 86.25 88 SER A CA 1
ATOM 688 C C . SER A 1 88 ? 12.984 8.415 -12.980 1.00 86.25 88 SER A C 1
ATOM 690 O O . SER A 1 88 ? 12.830 7.269 -12.554 1.00 86.25 88 SER A O 1
ATOM 692 N N . ALA A 1 89 ? 11.940 9.163 -13.355 1.00 83.88 89 ALA A N 1
ATOM 693 C CA . ALA A 1 89 ? 10.566 8.652 -13.383 1.00 83.88 89 ALA A CA 1
ATOM 694 C C . ALA A 1 89 ? 10.389 7.465 -14.356 1.00 83.88 89 ALA A C 1
ATOM 696 O O . ALA A 1 89 ? 9.519 6.616 -14.159 1.00 83.88 89 ALA A O 1
ATOM 697 N N . SER A 1 90 ? 11.224 7.386 -15.401 1.00 84.50 90 SER A N 1
ATOM 698 C CA . SER A 1 90 ? 11.259 6.238 -16.314 1.00 84.50 90 SER A CA 1
ATOM 699 C C . SER A 1 90 ? 11.783 4.991 -15.605 1.00 84.50 90 SER A C 1
ATOM 701 O O . SER A 1 90 ? 11.191 3.923 -15.748 1.00 84.50 90 SER A O 1
ATOM 703 N N . ASP A 1 91 ? 12.824 5.133 -14.779 1.00 84.81 91 ASP A N 1
ATOM 704 C CA . ASP A 1 91 ? 13.373 4.028 -13.982 1.00 84.81 91 ASP A CA 1
ATOM 705 C C . ASP A 1 91 ? 12.319 3.506 -13.009 1.00 84.81 91 ASP A C 1
ATOM 707 O O . ASP A 1 91 ? 12.118 2.298 -12.907 1.00 84.81 91 ASP A O 1
ATOM 711 N N . LEU A 1 92 ? 11.582 4.414 -12.357 1.00 82.69 92 LEU A N 1
ATOM 712 C CA . LEU A 1 92 ? 10.482 4.057 -11.462 1.00 82.69 92 LEU A CA 1
ATOM 713 C C . LEU A 1 92 ? 9.382 3.283 -12.208 1.00 82.69 92 LEU A C 1
ATOM 715 O O . LEU A 1 92 ? 8.896 2.264 -11.716 1.00 82.69 92 LEU A O 1
ATOM 719 N N . ARG A 1 93 ? 9.022 3.714 -13.425 1.00 83.50 93 ARG A N 1
ATOM 720 C CA . ARG A 1 93 ? 8.047 3.005 -14.269 1.00 83.50 93 ARG A CA 1
ATOM 721 C C . ARG A 1 93 ? 8.542 1.622 -14.699 1.00 83.50 93 ARG A C 1
ATOM 723 O O . ARG A 1 93 ? 7.761 0.678 -14.681 1.00 83.50 93 ARG A O 1
ATOM 730 N N . GLN A 1 94 ? 9.812 1.491 -15.080 1.00 84.56 94 GLN A N 1
ATOM 731 C CA . GLN A 1 94 ? 10.405 0.215 -15.502 1.00 84.56 94 GLN A CA 1
ATOM 732 C C . GLN A 1 94 ? 10.594 -0.753 -14.331 1.00 84.56 94 GLN A C 1
ATOM 734 O O . GLN A 1 94 ? 10.429 -1.961 -14.485 1.00 84.56 94 GLN A O 1
ATOM 739 N N . ALA A 1 95 ? 10.909 -0.232 -13.145 1.00 84.00 95 ALA A N 1
ATOM 740 C CA . ALA A 1 95 ? 11.032 -1.020 -11.928 1.00 84.00 95 ALA A CA 1
ATOM 741 C C . ALA A 1 95 ? 9.670 -1.436 -11.356 1.00 84.00 95 ALA A C 1
ATOM 743 O O . ALA A 1 95 ? 9.612 -2.392 -10.580 1.00 84.00 95 ALA A O 1
ATOM 744 N N . TYR A 1 96 ? 8.588 -0.756 -11.748 1.00 84.25 96 TYR A N 1
ATOM 745 C CA . TYR A 1 96 ? 7.248 -0.947 -11.201 1.00 84.25 96 TYR A CA 1
ATOM 746 C C . TYR A 1 96 ? 6.772 -2.406 -11.169 1.00 84.25 96 TYR A C 1
ATOM 748 O O . TYR A 1 96 ? 6.324 -2.834 -10.106 1.00 84.25 96 TYR A O 1
ATOM 756 N N . PRO A 1 97 ? 6.899 -3.217 -12.240 1.00 89.31 97 PRO A N 1
ATOM 757 C CA . PRO A 1 97 ? 6.448 -4.605 -12.188 1.00 89.31 97 PRO A CA 1
ATOM 758 C C . PRO A 1 97 ? 7.226 -5.433 -11.164 1.00 89.31 97 PRO A C 1
ATOM 760 O O . PRO A 1 97 ? 6.640 -6.141 -10.347 1.00 89.31 97 PRO A O 1
ATOM 763 N N . LYS A 1 98 ? 8.559 -5.298 -11.145 1.00 88.00 98 LYS A N 1
ATOM 764 C CA . LYS A 1 98 ? 9.418 -5.989 -10.173 1.00 88.00 98 LYS A CA 1
ATOM 765 C C . LYS A 1 98 ? 9.087 -5.553 -8.746 1.00 88.00 98 LYS A C 1
ATOM 767 O O . LYS A 1 98 ? 9.010 -6.393 -7.851 1.00 88.00 98 LYS A O 1
ATOM 772 N N . PHE A 1 99 ? 8.884 -4.254 -8.545 1.00 84.38 99 PHE A N 1
ATOM 773 C CA . PHE A 1 99 ? 8.462 -3.686 -7.274 1.00 84.38 99 PHE A CA 1
ATOM 774 C C . PHE A 1 99 ? 7.106 -4.248 -6.830 1.00 84.38 99 PHE A C 1
ATOM 776 O O . PHE A 1 99 ? 6.975 -4.704 -5.697 1.00 84.38 99 PHE A O 1
ATOM 783 N N . PHE A 1 100 ? 6.125 -4.312 -7.728 1.00 89.06 100 PHE A N 1
ATOM 784 C CA . PHE A 1 100 ? 4.820 -4.884 -7.433 1.00 89.06 100 PHE A CA 1
ATOM 785 C C . PHE A 1 100 ? 4.928 -6.355 -7.017 1.00 89.06 100 PHE A C 1
ATOM 787 O O . PHE A 1 100 ? 4.444 -6.737 -5.951 1.00 89.06 100 PHE A O 1
ATOM 794 N N . TRP A 1 101 ? 5.586 -7.191 -7.823 1.00 90.50 101 TRP A N 1
ATOM 795 C CA . TRP A 1 101 ? 5.637 -8.631 -7.569 1.00 90.50 101 TRP A CA 1
ATOM 796 C C . TRP A 1 101 ? 6.435 -8.996 -6.316 1.00 90.50 101 TRP A C 1
ATOM 798 O O . TRP A 1 101 ? 6.022 -9.899 -5.590 1.00 90.50 101 TRP A O 1
ATOM 808 N N . ASN A 1 102 ? 7.532 -8.289 -6.036 1.00 86.50 102 ASN A N 1
ATOM 809 C CA . ASN A 1 102 ? 8.427 -8.640 -4.931 1.00 86.50 102 ASN A CA 1
ATOM 810 C C . ASN A 1 102 ? 8.178 -7.820 -3.661 1.00 86.50 102 ASN A C 1
ATOM 812 O O . ASN A 1 102 ? 8.384 -8.327 -2.566 1.00 86.50 102 ASN A O 1
ATOM 816 N N . GLY A 1 103 ? 7.760 -6.561 -3.800 1.00 82.19 103 GLY A N 1
ATOM 817 C CA . GLY A 1 103 ? 7.629 -5.606 -2.698 1.00 82.19 103 GLY A CA 1
ATOM 818 C C . GLY A 1 103 ? 6.194 -5.326 -2.257 1.00 82.19 103 GLY A C 1
ATOM 819 O O . GLY A 1 103 ? 6.001 -4.839 -1.152 1.00 82.19 103 GLY A O 1
ATOM 820 N N . VAL A 1 104 ? 5.183 -5.632 -3.079 1.00 88.88 104 VAL A N 1
ATOM 821 C CA . VAL A 1 104 ? 3.769 -5.344 -2.758 1.00 88.88 104 VAL A CA 1
ATOM 822 C C . VAL A 1 104 ? 2.958 -6.623 -2.630 1.00 88.88 104 VAL A C 1
ATOM 824 O O . VAL A 1 104 ? 2.267 -6.830 -1.634 1.00 88.88 104 VAL A O 1
ATOM 827 N N . ARG A 1 105 ? 3.029 -7.497 -3.639 1.00 92.38 105 ARG A N 1
ATOM 828 C CA . ARG A 1 105 ? 2.217 -8.713 -3.741 1.00 92.38 105 ARG A CA 1
ATOM 829 C C . ARG A 1 105 ? 2.229 -9.571 -2.468 1.00 92.38 105 ARG A C 1
ATOM 831 O O . ARG A 1 105 ? 1.143 -10.045 -2.121 1.00 92.38 105 ARG A O 1
ATOM 838 N N . PRO A 1 106 ? 3.367 -9.766 -1.765 1.00 91.06 106 PRO A N 1
ATOM 839 C CA . PRO A 1 106 ? 3.386 -10.535 -0.522 1.00 91.06 106 PRO A CA 1
ATOM 840 C C . PRO A 1 106 ? 2.453 -9.967 0.553 1.00 91.06 106 PRO A C 1
ATOM 842 O O . PRO A 1 106 ? 1.803 -10.742 1.249 1.00 91.06 106 PRO A O 1
ATOM 845 N N . 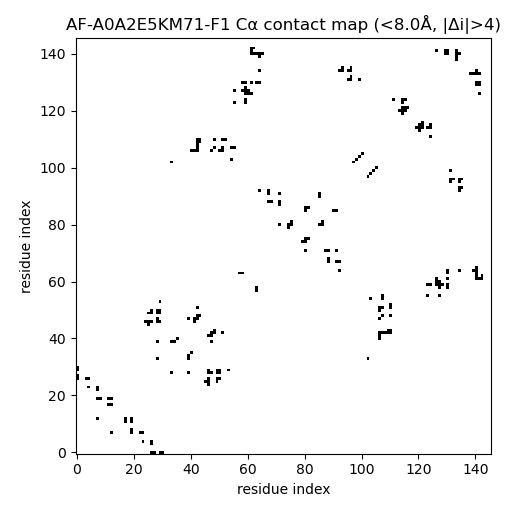TYR A 1 107 ? 2.326 -8.639 0.631 1.00 90.25 107 TYR A N 1
ATOM 846 C CA . TYR A 1 107 ? 1.590 -7.938 1.684 1.00 90.25 107 TYR A CA 1
ATOM 847 C C . TYR A 1 107 ? 0.096 -7.757 1.404 1.00 90.25 107 TYR A C 1
ATOM 849 O O . TYR A 1 107 ? -0.655 -7.409 2.308 1.00 90.25 107 TYR A O 1
ATOM 857 N N . ILE A 1 108 ? -0.353 -7.988 0.167 1.00 93.38 108 ILE A N 1
ATOM 858 C CA . ILE A 1 108 ? -1.754 -7.765 -0.231 1.00 93.38 108 ILE A CA 1
ATOM 859 C C . ILE A 1 108 ? -2.521 -9.058 -0.519 1.00 93.38 108 ILE A C 1
ATOM 861 O O . ILE A 1 108 ? -3.710 -9.006 -0.826 1.00 93.38 108 ILE A O 1
ATOM 865 N N . LYS A 1 109 ? -1.863 -10.224 -0.467 1.00 92.56 109 LYS A N 1
ATOM 866 C CA . LYS A 1 109 ? -2.430 -11.509 -0.920 1.00 92.56 109 LYS A CA 1
ATOM 867 C C . LYS A 1 109 ? -3.789 -11.833 -0.276 1.00 92.56 109 LYS A C 1
ATOM 869 O O . LYS A 1 109 ? -4.706 -12.231 -0.993 1.00 92.56 109 LYS A O 1
ATOM 874 N N . ASP A 1 110 ? -3.931 -11.601 1.028 1.00 93.38 110 ASP A N 1
ATOM 875 C CA . ASP A 1 110 ? -5.145 -11.934 1.779 1.00 93.38 110 ASP A CA 1
ATOM 876 C C . ASP A 1 110 ? -6.233 -10.880 1.537 1.00 93.38 110 ASP A C 1
ATOM 878 O O . ASP A 1 110 ? -7.388 -11.220 1.272 1.00 93.38 110 ASP A O 1
ATOM 882 N N . ALA A 1 111 ? -5.848 -9.600 1.468 1.00 94.56 111 ALA A N 1
ATOM 883 C CA . ALA A 1 111 ? -6.730 -8.497 1.083 1.00 94.56 111 ALA A CA 1
ATOM 884 C C . ALA A 1 111 ? -7.350 -8.691 -0.314 1.00 94.56 111 ALA A C 1
ATOM 886 O O . ALA A 1 111 ? -8.540 -8.431 -0.510 1.00 94.56 111 ALA A O 1
ATOM 887 N N . LEU A 1 112 ? -6.587 -9.218 -1.281 1.00 95.00 112 LEU A N 1
ATOM 888 C CA . LEU A 1 112 ? -7.118 -9.580 -2.601 1.00 95.00 112 LEU A CA 1
ATOM 889 C C . LEU A 1 112 ? -8.216 -10.649 -2.504 1.00 95.00 112 LEU A C 1
ATOM 891 O O . LEU A 1 112 ? -9.144 -10.638 -3.312 1.00 95.00 112 LEU A O 1
ATOM 895 N N . GLY A 1 113 ? -8.133 -11.565 -1.534 1.00 94.50 113 GLY A N 1
ATOM 896 C CA . GLY A 1 113 ? -9.187 -12.535 -1.241 1.00 94.50 113 GLY A CA 1
ATOM 897 C C . GLY A 1 113 ? -10.501 -11.850 -0.864 1.00 94.50 113 GLY A C 1
ATOM 898 O O . GLY A 1 113 ? -11.538 -12.150 -1.457 1.00 94.50 113 GLY A O 1
ATOM 899 N N . PHE A 1 114 ? -10.445 -10.872 0.041 1.00 94.00 114 PHE A N 1
ATOM 900 C CA 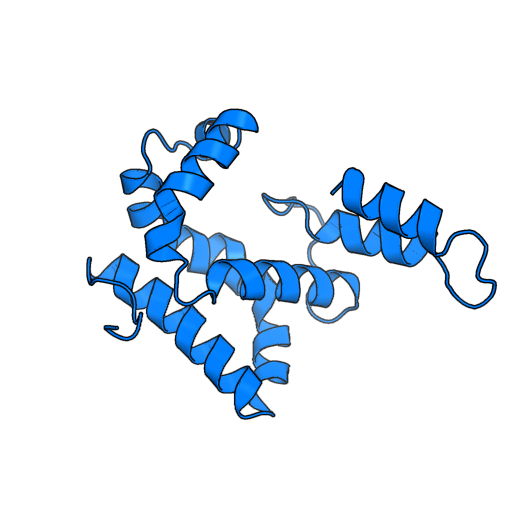. PHE A 1 114 ? -11.620 -10.106 0.468 1.00 94.00 114 PHE A CA 1
ATOM 901 C C . PHE A 1 114 ? -12.201 -9.231 -0.649 1.00 94.00 114 PHE A C 1
ATOM 903 O O . PHE A 1 114 ? -13.416 -9.220 -0.857 1.00 94.00 114 PHE A O 1
ATOM 910 N N . LEU A 1 115 ? -11.355 -8.559 -1.435 1.00 95.38 115 LEU A N 1
ATOM 911 C CA . LEU A 1 115 ? -11.807 -7.711 -2.545 1.00 95.38 115 LEU A CA 1
ATOM 912 C C . LEU A 1 115 ? -12.539 -8.490 -3.650 1.00 95.38 115 LEU A C 1
ATOM 914 O O . LEU A 1 115 ? -13.358 -7.921 -4.368 1.00 95.38 115 LEU A O 1
ATOM 918 N N . ARG A 1 116 ? -12.319 -9.803 -3.782 1.00 96.19 116 ARG A N 1
ATOM 919 C CA . ARG A 1 116 ? -13.029 -10.633 -4.775 1.00 96.19 116 ARG A CA 1
ATOM 920 C C . ARG A 1 116 ? -14.520 -10.801 -4.494 1.00 96.19 116 ARG A C 1
ATOM 922 O O . ARG A 1 116 ? -15.237 -11.270 -5.378 1.00 96.19 116 ARG A O 1
ATOM 929 N N . VAL A 1 117 ? -14.994 -10.467 -3.297 1.00 96.81 117 VAL A N 1
ATOM 930 C CA . VAL A 1 117 ? -16.385 -10.715 -2.892 1.00 96.81 117 VAL A CA 1
ATOM 931 C C . VAL A 1 117 ? -17.344 -9.692 -3.515 1.00 96.81 117 VAL A C 1
ATOM 933 O O . VAL A 1 117 ? -18.489 -10.031 -3.809 1.00 96.81 117 VAL A O 1
ATOM 936 N N . THR A 1 118 ? -16.887 -8.467 -3.790 1.00 96.62 118 THR A N 1
ATOM 937 C CA . THR A 1 118 ? -17.719 -7.379 -4.333 1.00 96.62 118 THR A CA 1
ATOM 938 C C . THR A 1 118 ? -17.318 -7.009 -5.761 1.00 96.62 118 THR A C 1
ATOM 940 O O . THR A 1 118 ? -16.213 -7.309 -6.212 1.00 96.62 118 THR A O 1
ATOM 943 N N . GLN A 1 119 ? -18.220 -6.365 -6.511 1.00 95.50 119 GLN A N 1
ATOM 944 C CA . GLN A 1 119 ? -17.892 -5.875 -7.859 1.00 95.50 119 GLN A CA 1
ATOM 945 C C . GLN A 1 119 ? -16.867 -4.740 -7.810 1.00 95.50 119 GLN A C 1
ATOM 947 O O . GLN A 1 119 ? -15.892 -4.769 -8.558 1.00 95.50 119 GLN A O 1
ATOM 952 N N . ASP A 1 120 ? -17.027 -3.808 -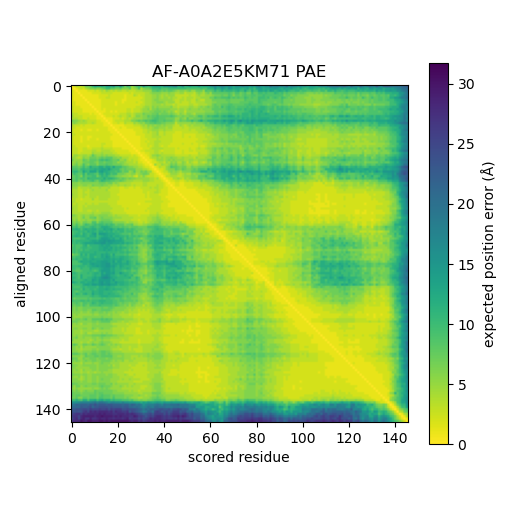6.872 1.00 94.38 120 ASP A N 1
ATOM 953 C CA . ASP A 1 120 ? -16.083 -2.703 -6.691 1.00 94.38 120 ASP A CA 1
ATOM 954 C C . ASP A 1 120 ? -14.691 -3.216 -6.314 1.00 94.38 120 ASP A C 1
ATOM 956 O O . ASP A 1 120 ? -13.688 -2.771 -6.869 1.00 94.38 120 ASP A O 1
ATOM 960 N N . GLY A 1 121 ? -14.605 -4.219 -5.435 1.00 94.69 121 GLY A N 1
ATOM 961 C CA . GLY A 1 121 ? -13.327 -4.829 -5.085 1.00 94.69 121 GLY A CA 1
ATOM 962 C C . GLY A 1 121 ? -12.670 -5.541 -6.271 1.00 94.69 121 GLY A C 1
ATOM 963 O O . GLY A 1 121 ? -11.469 -5.390 -6.489 1.00 94.69 121 GLY A O 1
ATOM 964 N N . LYS A 1 122 ? -13.443 -6.233 -7.119 1.00 96.56 122 LYS A N 1
ATOM 965 C CA . LYS A 1 122 ? -12.925 -6.794 -8.381 1.00 96.56 122 LYS A CA 1
ATOM 966 C C . LYS A 1 122 ? -12.415 -5.713 -9.335 1.00 96.56 122 LYS A C 1
ATOM 968 O O . LYS A 1 122 ? -11.420 -5.958 -10.014 1.00 96.56 122 LYS A O 1
ATOM 973 N N . ALA A 1 123 ? -13.045 -4.538 -9.377 1.00 94.81 123 ALA A N 1
ATOM 974 C CA . ALA A 1 123 ? -12.569 -3.416 -10.184 1.00 94.81 123 ALA A CA 1
ATOM 975 C C . ALA A 1 123 ? -11.205 -2.902 -9.692 1.00 94.81 123 ALA A C 1
ATOM 977 O O . ALA A 1 123 ? -10.302 -2.717 -10.505 1.00 94.81 123 ALA A O 1
ATOM 978 N N . TRP A 1 124 ? -11.007 -2.780 -8.375 1.00 94.44 124 TRP A N 1
ATOM 979 C CA . TRP A 1 124 ? -9.694 -2.461 -7.796 1.00 94.44 124 TRP A CA 1
ATOM 980 C C . TRP A 1 124 ? -8.625 -3.488 -8.174 1.00 94.44 124 TRP A C 1
ATOM 982 O O . TRP A 1 124 ? -7.528 -3.115 -8.585 1.00 94.44 124 TRP A O 1
ATOM 992 N N . ILE A 1 125 ? -8.955 -4.781 -8.101 1.00 95.25 125 ILE A N 1
ATOM 993 C CA . ILE A 1 125 ? -8.049 -5.860 -8.521 1.00 95.25 125 ILE A CA 1
ATOM 994 C C . ILE A 1 125 ? -7.696 -5.730 -10.011 1.00 95.25 125 ILE A C 1
ATOM 996 O O . ILE A 1 125 ? -6.532 -5.875 -10.384 1.00 95.25 125 ILE A O 1
ATOM 1000 N N . ALA A 1 126 ? -8.687 -5.460 -10.864 1.00 93.56 126 ALA A N 1
ATOM 1001 C CA . ALA A 1 126 ? -8.482 -5.311 -12.300 1.00 93.56 126 ALA A CA 1
ATOM 1002 C C . ALA A 1 126 ? -7.588 -4.109 -12.629 1.00 93.56 126 ALA A C 1
ATOM 1004 O O . ALA A 1 126 ? -6.664 -4.252 -13.426 1.00 93.56 126 ALA A O 1
ATOM 1005 N N . ASN A 1 127 ? -7.807 -2.961 -11.984 1.00 92.81 127 ASN A N 1
ATOM 1006 C CA . ASN A 1 127 ? -6.973 -1.774 -12.175 1.00 92.81 127 ASN A CA 1
ATOM 1007 C C . ASN A 1 127 ? -5.532 -2.023 -11.722 1.00 92.81 127 ASN A C 1
ATOM 1009 O O . ASN A 1 127 ? -4.597 -1.701 -12.451 1.00 92.81 127 ASN A O 1
ATOM 1013 N N . LEU A 1 128 ? -5.354 -2.660 -10.561 1.00 92.94 128 LEU A N 1
ATOM 1014 C CA . LEU A 1 128 ? -4.043 -3.004 -10.016 1.00 92.94 128 LEU A CA 1
ATOM 1015 C C . LEU A 1 128 ? -3.231 -3.856 -11.002 1.00 92.94 128 LEU A C 1
ATOM 1017 O O . LEU A 1 128 ? -2.120 -3.487 -11.379 1.00 92.94 128 LEU A O 1
ATOM 1021 N N . TYR A 1 129 ? -3.796 -4.972 -11.470 1.00 92.88 129 TYR A N 1
ATOM 1022 C CA . TYR A 1 129 ? -3.114 -5.827 -12.446 1.00 92.88 129 TYR A CA 1
ATOM 1023 C C . TYR A 1 129 ? -2.993 -5.171 -13.824 1.00 92.88 129 TYR A C 1
ATOM 1025 O O . TYR A 1 129 ? -2.004 -5.390 -14.519 1.00 92.88 129 TYR A O 1
ATOM 1033 N N . GLY A 1 130 ? -3.959 -4.338 -14.206 1.00 91.06 130 GLY A N 1
ATOM 1034 C CA . GLY A 1 130 ? -3.919 -3.561 -15.438 1.00 91.06 130 GLY A CA 1
ATOM 1035 C C . GLY A 1 130 ? -2.756 -2.568 -15.474 1.00 91.06 130 GLY A C 1
ATOM 1036 O O . GLY A 1 130 ? -2.071 -2.470 -16.490 1.00 91.06 130 GLY A O 1
ATOM 1037 N N . ASN A 1 131 ? -2.474 -1.893 -14.358 1.00 89.81 131 ASN A N 1
ATOM 1038 C CA . ASN A 1 131 ? -1.329 -0.993 -14.225 1.00 89.81 131 ASN A CA 1
ATOM 1039 C C . ASN A 1 131 ? 0.003 -1.742 -14.329 1.00 89.81 131 ASN A C 1
ATOM 1041 O O . ASN A 1 131 ? 0.910 -1.283 -15.025 1.00 89.81 131 ASN A O 1
ATOM 1045 N N . VAL A 1 132 ? 0.112 -2.910 -13.686 1.00 90.44 132 VAL A N 1
ATOM 1046 C CA . VAL A 1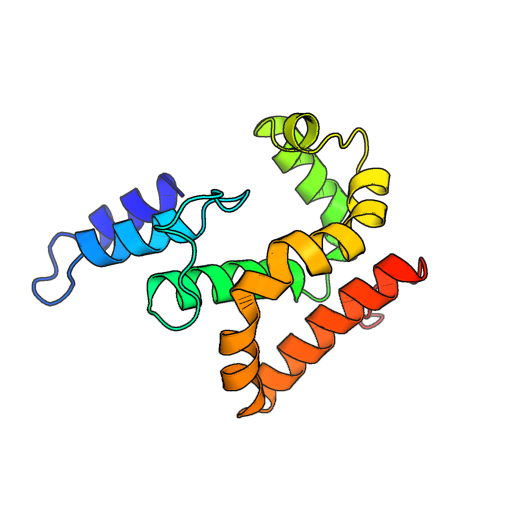 132 ? 1.306 -3.771 -13.771 1.00 90.44 132 VAL A CA 1
ATOM 1047 C C . VAL A 1 132 ? 1.530 -4.221 -15.209 1.00 90.44 132 VAL A C 1
ATOM 1049 O O . VAL A 1 132 ? 2.612 -4.015 -15.752 1.00 90.44 132 VAL A O 1
ATOM 1052 N N . PHE A 1 133 ? 0.487 -4.734 -15.861 1.00 89.50 133 PHE A N 1
ATOM 1053 C CA . PHE A 1 133 ? 0.550 -5.166 -17.253 1.00 89.50 133 PHE A CA 1
ATOM 1054 C C . PHE A 1 133 ? 0.947 -4.021 -18.197 1.00 89.50 133 PHE A C 1
ATOM 1056 O O . PHE A 1 133 ? 1.822 -4.190 -19.047 1.00 89.50 133 PHE A O 1
ATOM 1063 N N . ALA A 1 134 ? 0.347 -2.839 -18.037 1.00 86.94 134 ALA A N 1
ATOM 1064 C CA . ALA A 1 134 ? 0.669 -1.676 -18.859 1.00 86.94 134 ALA A CA 1
ATOM 1065 C C . ALA A 1 134 ? 2.121 -1.206 -18.662 1.00 86.94 134 ALA A C 1
ATOM 1067 O O . ALA A 1 134 ? 2.774 -0.816 -19.631 1.00 86.94 134 ALA A O 1
ATOM 1068 N N . ALA A 1 135 ? 2.652 -1.281 -17.438 1.00 86.44 135 ALA A N 1
ATOM 1069 C CA . ALA A 1 135 ? 4.059 -1.001 -17.171 1.00 86.44 135 ALA A CA 1
ATOM 1070 C C . ALA A 1 135 ? 4.997 -2.040 -17.811 1.00 86.44 135 ALA A C 1
ATOM 1072 O O . ALA A 1 135 ? 5.978 -1.644 -18.435 1.00 86.44 135 ALA A O 1
ATOM 1073 N N . GLU A 1 136 ? 4.673 -3.337 -17.724 1.00 87.31 136 GLU A N 1
ATOM 1074 C CA . GLU A 1 136 ? 5.456 -4.430 -18.331 1.00 87.31 136 GLU A CA 1
ATOM 1075 C C . GLU A 1 136 ? 5.551 -4.317 -19.861 1.00 87.31 136 GLU A C 1
ATOM 1077 O O . GLU A 1 136 ? 6.573 -4.671 -20.443 1.00 87.31 136 GLU A O 1
ATOM 1082 N N . HIS A 1 137 ? 4.509 -3.794 -20.515 1.00 85.81 137 HIS A N 1
ATOM 1083 C CA . HIS A 1 137 ? 4.403 -3.756 -21.980 1.00 85.81 137 HIS A CA 1
ATOM 1084 C C . HIS A 1 137 ? 4.584 -2.353 -22.579 1.00 85.81 137 HIS A C 1
ATOM 1086 O O . HIS A 1 137 ? 4.370 -2.161 -23.775 1.00 85.81 137 HIS A O 1
ATOM 1092 N N . GLY A 1 138 ? 4.936 -1.350 -21.767 1.00 73.25 138 GLY A N 1
ATOM 1093 C CA . GLY A 1 138 ? 5.086 0.037 -22.224 1.00 73.25 138 GLY A CA 1
ATOM 1094 C C . GLY A 1 138 ? 3.790 0.679 -22.745 1.00 73.25 138 GLY A C 1
ATOM 1095 O O . GLY A 1 138 ? 3.840 1.721 -23.397 1.00 73.25 138 GLY A O 1
ATOM 1096 N N . ALA A 1 139 ? 2.629 0.085 -22.461 1.00 67.88 139 ALA A N 1
ATOM 1097 C CA . ALA A 1 139 ? 1.336 0.589 -22.902 1.00 67.88 139 ALA A CA 1
ATOM 1098 C C . ALA A 1 139 ? 0.916 1.826 -22.080 1.00 67.88 139 ALA A C 1
ATOM 1100 O O . ALA A 1 139 ? 1.293 1.953 -20.907 1.00 67.88 139 ALA A O 1
ATOM 1101 N N . PRO A 1 140 ? 0.129 2.759 -22.649 1.00 59.91 140 PRO A N 1
ATOM 1102 C CA . PRO A 1 140 ? -0.571 3.751 -21.840 1.00 59.91 140 PRO A CA 1
ATOM 1103 C C . PRO A 1 140 ? -1.491 3.030 -20.838 1.00 59.91 140 PRO A C 1
ATOM 1105 O O . PRO A 1 140 ? -2.092 2.012 -21.179 1.00 59.91 140 PRO A O 1
ATOM 1108 N N . GLY A 1 141 ? -1.576 3.526 -19.598 1.00 58.28 141 GLY A N 1
ATOM 1109 C CA . GLY A 1 141 ? -2.474 2.958 -18.584 1.00 58.28 141 GLY A CA 1
ATOM 1110 C C . GLY A 1 141 ? -3.938 2.961 -19.039 1.00 58.28 141 GLY A C 1
ATOM 1111 O O . GLY A 1 141 ? -4.309 3.729 -19.924 1.00 58.28 141 GLY A O 1
ATOM 1112 N N . LEU A 1 142 ? -4.776 2.124 -18.417 1.00 57.16 142 LEU A N 1
ATOM 1113 C CA . LEU A 1 142 ? -6.193 1.885 -18.763 1.00 57.16 142 LEU A CA 1
ATOM 1114 C C . LEU A 1 142 ? -7.140 3.095 -18.574 1.00 57.16 142 LEU A C 1
ATOM 1116 O O . LEU A 1 142 ? -8.360 2.927 -18.542 1.00 57.16 142 LEU A O 1
ATOM 1120 N N . GLY A 1 143 ? -6.614 4.315 -18.453 1.00 48.84 143 GLY A N 1
ATOM 1121 C CA . GLY A 1 143 ? -7.408 5.532 -18.328 1.00 48.84 143 GLY A CA 1
ATOM 1122 C C . GLY A 1 143 ? -8.374 5.679 -19.504 1.00 48.84 143 GLY A C 1
ATOM 1123 O O . GLY A 1 143 ? -7.970 5.624 -20.667 1.00 48.84 143 GLY A O 1
ATOM 1124 N N . ARG A 1 144 ? -9.667 5.852 -19.204 1.00 35.22 144 ARG A N 1
ATOM 1125 C CA . ARG A 1 144 ? -10.677 6.144 -20.228 1.00 35.22 144 ARG A CA 1
ATOM 1126 C C . ARG A 1 144 ? -10.278 7.421 -20.984 1.00 35.22 144 ARG A C 1
ATOM 1128 O O . ARG A 1 144 ? -9.971 8.413 -20.322 1.00 35.22 144 ARG A O 1
ATOM 1135 N N . PRO A 1 145 ? -10.315 7.427 -22.328 1.00 40.50 145 PRO A N 1
ATOM 1136 C CA . PRO A 1 145 ? -10.204 8.667 -23.080 1.00 40.50 145 PRO A CA 1
ATOM 1137 C C . PRO A 1 145 ? -11.408 9.553 -22.732 1.00 40.50 145 PRO A C 1
ATOM 1139 O O . PRO A 1 145 ? -12.548 9.078 -22.735 1.00 40.50 145 PRO A O 1
ATOM 1142 N N . GLY A 1 146 ? -11.120 10.797 -22.344 1.00 39.50 146 GLY A N 1
ATOM 1143 C CA . GLY A 1 146 ? -12.114 11.862 -22.198 1.00 39.50 146 GLY A CA 1
ATOM 1144 C C . GLY A 1 146 ? -12.518 12.456 -23.537 1.00 39.50 146 GLY A C 1
ATOM 1145 O O . GLY A 1 146 ? -11.766 12.260 -24.520 1.00 39.50 146 GLY A O 1
#

Solvent-accessible surface area (backbone atoms only — not comparable to full-atom values): 8163 Å² total; per-residue (Å²): 102,73,67,60,42,50,50,46,43,75,74,35,66,86,41,92,91,51,66,48,66,61,53,41,54,32,49,53,58,54,45,79,80,72,66,97,49,77,92,63,64,58,35,90,46,72,39,19,41,50,24,26,50,53,52,47,56,58,52,23,37,60,55,35,78,78,41,38,59,60,54,40,52,54,23,53,76,70,48,49,23,65,80,71,70,42,90,45,44,65,48,49,45,67,44,39,42,59,44,41,64,72,74,40,44,78,49,29,56,56,51,54,59,61,28,62,76,42,70,68,35,41,49,43,52,49,34,30,54,44,42,38,51,18,44,73,68,73,46,79,47,86,55,78,85,129

Foldseek 3Di:
DVVVLVVLCVPCVPPPVDDSVVVSVLVVCLDPPRDPDPVNQDQPDSSLLVNLCSLLVQQLPLCNLVCLQVVCVVCVVVVVCVVVVHPHSLSVLLCVLVCCVPRRCSSNVVVLVVLVVDPVSVSSVCSNVQSSVCSNVVHDGPDDDD

Secondary structure (DSSP, 8-state):
-HHHHHHHHHHHTT-TT--HHHHHHHHHTT-SSPPSSGGG--SSSHHHHHHHHHHHHHHT-TTHHHHHHHHHHHHHHTTHHHHTT--SHHHHHHHHHHHIIIIIHHHHHHHHHHHTTSHHHHHHHHHHHHHHHHHHTTPPPSPPP-

Radius of gyration: 16.55 Å; Cα contacts (8 Å, |Δi|>4): 145; chains: 1; bounding box: 36×28×48 Å